Protein AF-A0A6F9BVW1-F1 (afdb_monomer)

Foldseek 3Di:
DDDDDDDDDDDPPQPCPPPDDRDDPVVVCCVVVPDCPVVVVVVVVVVVVVVVVVVVVVVVVVVVVVVVPQPDPVSVVVVVVVCCVVVPPD

Structure (mmCIF, N/CA/C/O backbone):
data_AF-A0A6F9BVW1-F1
#
_entry.id   AF-A0A6F9BVW1-F1
#
loop_
_atom_site.group_PDB
_atom_site.id
_atom_site.type_symbol
_atom_site.label_atom_id
_atom_site.label_alt_id
_atom_site.label_comp_id
_atom_site.label_asym_id
_atom_site.label_entity_id
_atom_site.label_seq_id
_atom_site.pdbx_PDB_ins_code
_atom_site.Cartn_x
_atom_site.Cartn_y
_atom_site.Cartn_z
_atom_site.occupancy
_atom_site.B_iso_or_equiv
_atom_site.auth_seq_id
_atom_site.auth_comp_id
_atom_site.auth_asym_id
_atom_site.auth_atom_id
_atom_site.pdbx_PDB_model_num
ATOM 1 N N . MET A 1 1 ? 4.444 15.292 40.529 1.00 37.19 1 MET A N 1
ATOM 2 C CA . MET A 1 1 ? 5.017 15.230 39.166 1.00 37.19 1 MET A CA 1
ATOM 3 C C . MET A 1 1 ? 4.353 14.101 38.387 1.00 37.19 1 MET A C 1
ATOM 5 O O . MET A 1 1 ? 4.392 12.983 38.869 1.00 37.19 1 MET A O 1
ATOM 9 N N . ASN A 1 2 ? 3.716 14.472 37.266 1.00 42.38 2 ASN A N 1
ATOM 10 C CA . ASN A 1 2 ? 3.384 13.762 36.011 1.00 42.38 2 ASN A CA 1
ATOM 11 C C . ASN A 1 2 ? 2.947 12.279 36.033 1.00 42.38 2 ASN A C 1
ATOM 13 O O . ASN A 1 2 ? 3.563 11.445 36.666 1.00 42.38 2 ASN A O 1
ATOM 17 N N . GLY A 1 3 ? 1.961 11.829 35.258 1.00 39.59 3 GLY A N 1
ATOM 18 C CA . GLY A 1 3 ? 1.208 12.461 34.179 1.00 39.59 3 GLY A CA 1
ATOM 19 C C . GLY A 1 3 ? 0.208 11.436 33.638 1.00 39.59 3 GLY A C 1
ATOM 20 O O . GLY A 1 3 ? 0.591 10.344 33.226 1.00 39.59 3 GLY A O 1
ATOM 21 N N . LYS A 1 4 ? -1.087 11.765 33.676 1.00 45.41 4 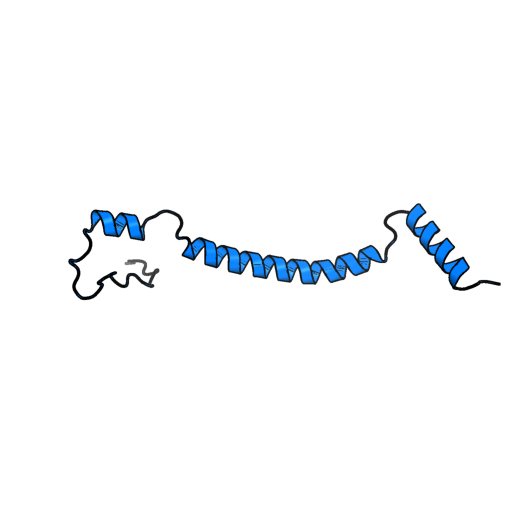LYS A N 1
ATOM 22 C CA . LYS A 1 4 ? -2.128 10.962 33.031 1.00 45.41 4 LYS A CA 1
ATOM 23 C C . LYS A 1 4 ? -2.063 11.284 31.537 1.00 45.41 4 LYS A C 1
ATOM 25 O O . LYS A 1 4 ? -2.483 12.364 31.133 1.00 45.41 4 LYS A O 1
ATOM 30 N N . SER A 1 5 ? -1.458 10.395 30.751 1.00 46.41 5 SER A N 1
ATOM 31 C CA . SER A 1 5 ? -1.354 10.554 29.300 1.00 46.41 5 SER A CA 1
ATOM 32 C C . SER A 1 5 ? -2.750 10.496 28.684 1.00 46.41 5 SER A C 1
ATOM 34 O O . SER A 1 5 ? -3.383 9.443 28.625 1.00 46.41 5 SER A O 1
ATOM 36 N N . ALA A 1 6 ? -3.241 11.662 28.282 1.00 54.41 6 ALA A N 1
ATOM 37 C CA . ALA A 1 6 ? -4.312 11.793 27.320 1.00 54.41 6 ALA A CA 1
ATOM 38 C C . ALA A 1 6 ? -3.737 11.480 25.936 1.00 54.41 6 ALA A C 1
ATOM 40 O O . ALA A 1 6 ? -2.886 12.227 25.463 1.00 54.41 6 ALA A O 1
ATOM 41 N N . ASN A 1 7 ? -4.215 10.424 25.274 1.00 42.59 7 ASN A N 1
ATOM 42 C CA . ASN A 1 7 ? -4.483 10.507 23.840 1.00 42.59 7 ASN A CA 1
ATOM 43 C C . ASN A 1 7 ? -5.359 9.347 23.356 1.00 42.59 7 ASN A C 1
ATOM 45 O O . ASN A 1 7 ? -5.061 8.188 23.631 1.00 42.59 7 ASN A O 1
ATOM 49 N N . GLY A 1 8 ? -6.420 9.679 22.618 1.00 40.53 8 GLY A N 1
ATOM 50 C CA . GLY A 1 8 ? -7.306 8.709 21.973 1.00 40.53 8 GLY A CA 1
ATOM 51 C C . GLY A 1 8 ? -8.776 9.123 21.882 1.00 40.53 8 GLY A C 1
ATOM 52 O O . GLY A 1 8 ? -9.656 8.283 22.034 1.00 40.53 8 GLY A O 1
ATOM 53 N N . THR A 1 9 ? -9.070 10.407 21.673 1.00 50.81 9 THR A N 1
ATOM 54 C CA . THR A 1 9 ? -10.416 10.882 21.326 1.00 50.81 9 THR A CA 1
ATOM 55 C C . THR A 1 9 ? -10.772 10.414 19.917 1.00 50.81 9 THR A C 1
ATOM 57 O O . THR A 1 9 ? -10.116 10.839 18.973 1.00 50.81 9 THR A O 1
ATOM 60 N N . ALA A 1 10 ? -11.819 9.596 19.773 1.00 41.62 10 ALA A N 1
ATOM 61 C CA . ALA A 1 10 ? -12.905 9.811 18.807 1.00 41.62 10 ALA A CA 1
ATOM 62 C C . ALA A 1 10 ? -13.900 8.638 18.818 1.00 41.62 10 ALA A C 1
ATOM 64 O O . ALA A 1 10 ? -13.553 7.508 18.490 1.00 41.62 10 ALA A O 1
ATOM 65 N N . GLY A 1 11 ? -15.170 8.941 19.096 1.00 42.34 11 GLY A N 1
ATOM 66 C CA . GLY A 1 11 ? -16.274 8.193 18.493 1.00 42.34 11 GLY A CA 1
ATOM 67 C C . GLY A 1 11 ? -16.885 7.059 19.306 1.00 42.34 11 GLY A C 1
ATOM 68 O O . GLY A 1 11 ? -17.478 6.162 18.723 1.00 42.34 11 GLY A O 1
ATOM 69 N N . GLY A 1 12 ? -16.826 7.107 20.635 1.00 49.97 12 GLY A N 1
ATOM 70 C CA . GLY A 1 12 ? -17.794 6.389 21.462 1.00 49.97 12 GLY A CA 1
ATOM 71 C C . GLY A 1 12 ? -19.117 7.149 21.500 1.00 49.97 12 GLY A C 1
ATOM 72 O O . GLY A 1 12 ? -19.567 7.510 22.584 1.00 49.97 12 GLY A O 1
ATOM 73 N N . THR A 1 13 ? -19.710 7.466 20.341 1.00 50.47 13 THR A N 1
ATOM 74 C CA . THR A 1 13 ? -21.128 7.825 20.309 1.00 50.47 13 THR A CA 1
ATOM 75 C C . THR A 1 13 ? -21.803 6.595 20.869 1.00 50.47 13 THR A C 1
ATOM 77 O O . THR A 1 13 ? -21.814 5.547 20.222 1.00 50.47 13 THR A O 1
ATOM 80 N N . LEU A 1 14 ? -22.232 6.686 22.129 1.00 59.56 14 LEU A N 1
ATOM 81 C CA . LEU A 1 14 ? -23.103 5.703 22.742 1.00 59.56 14 LEU A CA 1
ATOM 82 C C . LEU A 1 14 ? -24.094 5.342 21.644 1.00 59.56 14 LEU A C 1
ATOM 84 O O . LEU A 1 14 ? -24.729 6.245 21.099 1.00 59.56 14 LEU A O 1
ATOM 88 N N . ALA A 1 15 ? -24.154 4.070 21.250 1.00 56.91 15 ALA A N 1
ATOM 89 C CA . ALA A 1 15 ? -25.196 3.566 20.367 1.00 56.91 15 ALA A CA 1
ATOM 90 C C . ALA A 1 15 ? -26.527 3.620 21.142 1.00 56.91 15 ALA A C 1
ATOM 92 O O . ALA A 1 15 ? -27.151 2.611 21.442 1.00 56.91 15 ALA A O 1
ATOM 93 N N . CYS A 1 16 ? -26.888 4.821 21.582 1.00 56.50 16 CYS A N 1
ATOM 94 C CA . CYS A 1 16 ? -28.146 5.231 22.139 1.00 56.50 16 CYS A CA 1
ATOM 95 C C . CYS A 1 16 ? -28.983 5.534 20.910 1.00 56.50 16 CYS A C 1
ATOM 97 O O . CYS A 1 16 ? -29.023 6.653 20.404 1.00 56.50 16 CYS A O 1
ATOM 99 N N . ILE A 1 17 ? -29.542 4.471 20.353 1.00 63.59 17 ILE A N 1
ATOM 100 C CA . ILE A 1 17 ? -30.668 4.609 19.451 1.00 63.59 17 ILE A CA 1
ATOM 101 C C . ILE A 1 17 ? -31.804 5.084 20.358 1.00 63.59 17 ILE A C 1
ATOM 103 O O . ILE A 1 17 ? -32.129 4.416 21.342 1.00 63.59 17 ILE A O 1
ATOM 107 N N . GLU A 1 18 ? -32.325 6.276 20.089 1.00 65.44 18 GLU A N 1
ATOM 108 C CA . GLU A 1 18 ? -33.372 6.903 20.890 1.00 65.44 18 GLU A CA 1
ATOM 109 C C . GLU A 1 18 ? -34.572 5.945 21.009 1.00 65.44 18 GLU A C 1
ATOM 111 O O . GLU A 1 18 ? -35.137 5.516 20.005 1.00 65.44 18 GLU A O 1
ATOM 116 N N . GLY A 1 19 ? -34.901 5.531 22.240 1.00 69.75 19 GLY A N 1
ATOM 117 C CA . GLY A 1 19 ? -35.998 4.595 22.527 1.00 69.75 19 GLY A CA 1
ATOM 118 C C . GLY A 1 19 ? -35.605 3.145 22.850 1.00 69.75 19 GLY A C 1
ATOM 119 O O . GLY A 1 19 ? -36.487 2.365 23.204 1.00 69.75 19 GLY A O 1
ATOM 120 N N . LEU A 1 20 ? -34.321 2.767 22.795 1.00 62.19 20 LEU A N 1
ATOM 121 C CA . LEU A 1 20 ? -33.853 1.440 23.227 1.00 62.19 20 LEU A CA 1
ATOM 122 C C . LEU A 1 20 ? -33.067 1.504 24.550 1.00 62.19 20 LEU A C 1
ATOM 124 O O . LEU A 1 20 ? -32.343 2.472 24.793 1.00 62.19 20 LEU A O 1
ATOM 128 N N . PRO A 1 21 ? -33.187 0.485 25.426 1.00 68.62 21 PRO A N 1
ATOM 129 C CA . PRO A 1 21 ? -32.453 0.453 26.685 1.00 68.62 21 PRO A CA 1
ATOM 130 C C . PRO A 1 21 ? -30.935 0.439 26.430 1.00 68.62 21 PRO A C 1
ATOM 132 O O . PRO A 1 21 ? -30.475 -0.196 25.476 1.00 68.62 21 PRO A O 1
ATOM 135 N N . PRO A 1 22 ? -30.138 1.121 27.276 1.00 68.31 22 PRO A N 1
ATOM 136 C CA . PRO A 1 22 ? -28.699 1.225 27.079 1.00 68.31 22 PRO A CA 1
ATOM 137 C C . PRO A 1 22 ? -28.053 -0.164 27.077 1.00 68.31 22 PRO A C 1
ATOM 139 O O . PRO A 1 22 ? -28.323 -0.993 27.950 1.00 68.31 22 PRO A O 1
ATOM 142 N N . LEU A 1 23 ? -27.185 -0.408 26.092 1.00 74.62 23 LEU A N 1
ATOM 143 C CA . LEU A 1 23 ? -26.554 -1.711 25.899 1.00 74.62 23 LEU A CA 1
ATOM 144 C C . LEU A 1 23 ? -25.757 -2.124 27.156 1.00 74.62 23 LEU A C 1
ATOM 146 O O . LEU A 1 23 ? -24.983 -1.312 27.681 1.00 74.62 23 LEU A O 1
ATOM 150 N N . PRO A 1 24 ? -25.879 -3.373 27.645 1.00 80.06 24 PRO A N 1
ATOM 151 C CA . PRO A 1 24 ? -25.130 -3.824 28.813 1.00 80.06 24 PRO A CA 1
ATOM 152 C C . PRO A 1 24 ? -23.613 -3.726 28.596 1.00 80.06 24 PRO A C 1
ATOM 154 O O . PRO A 1 24 ? -23.087 -4.034 27.525 1.00 80.06 24 PRO A O 1
ATOM 157 N N . LYS A 1 25 ? -22.895 -3.312 29.649 1.00 75.56 25 LYS A N 1
ATOM 158 C CA . LYS A 1 25 ? -21.451 -3.000 29.635 1.00 75.56 25 LYS A CA 1
ATOM 159 C C . LYS A 1 25 ? -20.579 -4.157 29.129 1.00 75.56 25 LYS A C 1
ATOM 161 O O . LYS A 1 25 ? -19.583 -3.904 28.459 1.00 75.56 25 LYS A O 1
ATOM 166 N N . SER A 1 26 ? -20.971 -5.404 29.407 1.00 76.25 26 SER A N 1
ATOM 167 C CA . SER A 1 26 ? -20.285 -6.612 28.927 1.00 76.25 26 SER A CA 1
ATOM 168 C C . SER A 1 26 ? -20.326 -6.737 27.402 1.00 76.25 26 SER A C 1
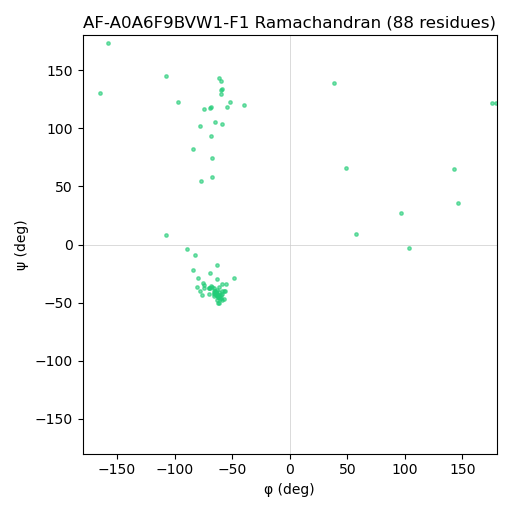ATOM 170 O O . SER A 1 26 ? -19.314 -7.053 26.788 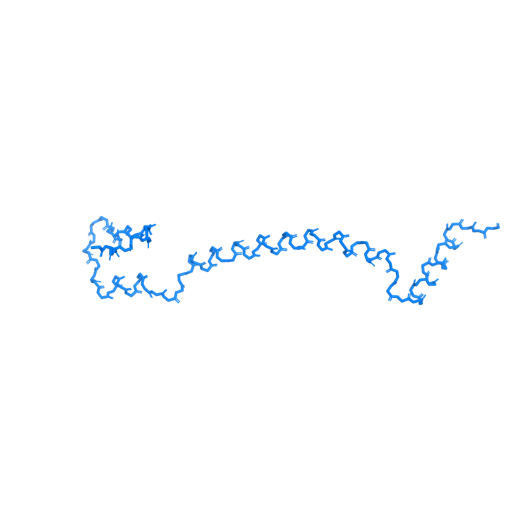1.00 76.25 26 SER A O 1
ATOM 172 N N . LEU A 1 27 ? -21.465 -6.425 26.781 1.00 71.31 27 LEU A N 1
ATOM 173 C CA . LEU A 1 27 ? -21.623 -6.445 25.326 1.00 71.31 27 LEU A CA 1
ATOM 174 C C . LEU A 1 27 ? -21.057 -5.180 24.677 1.00 71.31 27 LEU A C 1
ATOM 176 O O . LEU A 1 27 ? -20.439 -5.266 23.623 1.00 71.31 27 LEU A O 1
ATOM 180 N N . SER A 1 28 ? -21.193 -4.020 25.327 1.00 76.31 28 SER A N 1
ATOM 181 C CA . SER A 1 28 ? -20.580 -2.767 24.864 1.00 76.31 28 SER A CA 1
ATOM 182 C C . SER A 1 28 ? -19.056 -2.894 24.762 1.00 76.31 28 SER A C 1
ATOM 184 O O . SER A 1 28 ? -18.468 -2.488 23.762 1.00 76.31 28 SER A O 1
ATOM 186 N N . GLY A 1 29 ? -18.414 -3.533 25.746 1.00 73.94 29 GLY A N 1
ATOM 187 C CA . GLY A 1 29 ? -16.988 -3.854 25.692 1.00 73.94 29 GLY A CA 1
ATOM 188 C C . GLY A 1 29 ? -16.644 -4.782 24.529 1.00 73.94 29 GLY A C 1
ATOM 189 O O . GLY A 1 29 ? -15.718 -4.494 23.787 1.00 73.94 29 GLY A O 1
ATOM 190 N N . LEU A 1 30 ? -17.418 -5.844 24.297 1.00 76.75 30 LEU A N 1
ATOM 191 C CA . LEU A 1 30 ? -17.164 -6.776 23.191 1.00 76.75 30 LEU A CA 1
ATOM 192 C C . LEU A 1 30 ? -17.337 -6.130 21.811 1.00 76.75 30 LEU A C 1
ATOM 194 O O . LEU A 1 30 ? -16.517 -6.368 20.928 1.00 76.75 30 LEU A O 1
ATOM 198 N N . LEU A 1 31 ? -18.346 -5.278 21.621 1.00 73.81 31 LEU A N 1
ATOM 199 C CA . LEU A 1 31 ? -18.554 -4.565 20.356 1.00 73.81 31 LEU A CA 1
ATOM 200 C C . LEU A 1 31 ? -17.472 -3.508 20.102 1.00 73.81 31 LEU A C 1
ATOM 202 O O . LEU A 1 31 ? -17.026 -3.348 18.968 1.00 73.81 31 LEU A O 1
ATOM 206 N N . ASN A 1 32 ? -17.018 -2.821 21.153 1.00 70.56 32 ASN A N 1
ATOM 207 C CA . ASN A 1 32 ? -15.985 -1.791 21.040 1.00 70.56 32 ASN A CA 1
ATOM 208 C C . ASN A 1 32 ? -14.554 -2.364 21.046 1.00 70.56 32 ASN A C 1
ATOM 210 O O . ASN A 1 32 ? -13.638 -1.721 20.540 1.00 70.56 32 ASN A O 1
ATOM 214 N N . SER A 1 33 ? -14.351 -3.572 21.583 1.00 62.88 33 SER A N 1
ATOM 215 C CA . SER A 1 33 ? -13.053 -4.258 21.669 1.00 62.88 33 SER A CA 1
ATOM 216 C 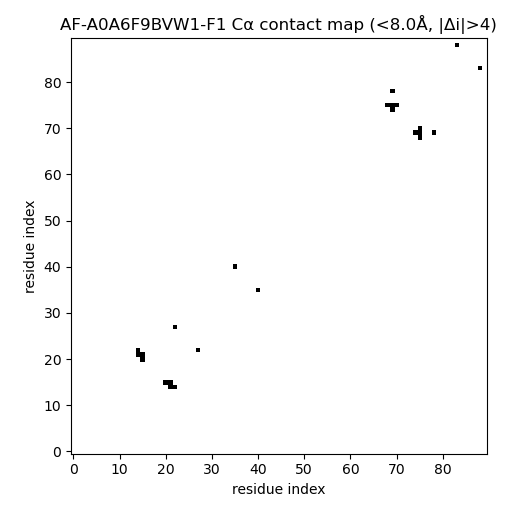C . SER A 1 33 ? -12.900 -5.433 20.708 1.00 62.88 33 SER A C 1
ATOM 218 O O . SER A 1 33 ? -11.893 -6.129 20.810 1.00 62.88 33 SER A O 1
ATOM 220 N N . SER A 1 34 ? -13.824 -5.670 19.769 1.00 61.38 34 SER A N 1
ATOM 221 C CA . SER A 1 34 ? -13.660 -6.691 18.720 1.00 61.38 34 SER A CA 1
ATOM 222 C C . SER A 1 34 ? -12.534 -6.310 17.743 1.00 61.38 34 SER A C 1
ATOM 224 O O . SER A 1 34 ? -12.764 -5.809 16.647 1.00 61.38 34 SER A O 1
ATOM 226 N N . GLY A 1 35 ? -11.293 -6.462 18.208 1.00 64.38 35 GLY A N 1
ATOM 227 C CA . GLY A 1 35 ? -10.219 -7.272 17.633 1.00 64.38 35 GLY A CA 1
ATOM 228 C C . GLY A 1 35 ? -9.758 -7.034 16.202 1.00 64.38 35 GLY A C 1
ATOM 229 O O . GLY A 1 35 ? -9.001 -7.851 15.693 1.00 64.38 35 GLY A O 1
ATOM 230 N N . GLY A 1 36 ? -10.199 -5.973 15.542 1.00 64.31 36 GLY A N 1
ATOM 231 C CA . GLY A 1 36 ? -9.919 -5.756 14.125 1.00 64.31 36 GLY A CA 1
ATOM 232 C C . GLY A 1 36 ? -11.131 -5.143 13.465 1.00 64.31 36 GLY A C 1
ATOM 233 O O . GLY A 1 36 ? -11.788 -5.767 12.637 1.00 64.31 36 GLY A O 1
ATOM 234 N N . SER A 1 37 ? -11.460 -3.924 13.891 1.00 68.56 37 SER A N 1
ATOM 235 C CA . SER A 1 37 ? -12.555 -3.162 13.311 1.00 68.56 37 SER A CA 1
ATOM 236 C C . SER A 1 37 ? -12.373 -3.130 11.798 1.00 68.56 37 SER A C 1
ATOM 238 O O . SER A 1 37 ? -11.347 -2.660 11.308 1.00 68.56 37 SER A O 1
ATOM 240 N N . TRP A 1 38 ? -13.366 -3.604 11.049 1.00 71.56 38 TRP A N 1
ATOM 241 C CA . TRP A 1 38 ? -13.397 -3.479 9.591 1.00 71.56 38 TRP A CA 1
ATOM 242 C C . TRP A 1 38 ? -13.090 -2.050 9.128 1.00 71.56 38 TRP A C 1
ATOM 244 O O . TRP A 1 38 ? -12.485 -1.863 8.082 1.00 71.56 38 TRP A O 1
ATOM 254 N N . ARG A 1 39 ? -13.409 -1.053 9.962 1.00 78.81 39 ARG A N 1
ATOM 255 C CA . ARG A 1 39 ? -13.087 0.364 9.752 1.00 78.81 39 ARG A CA 1
ATOM 256 C C . ARG A 1 39 ? -11.586 0.662 9.833 1.00 78.81 39 ARG A C 1
ATOM 258 O O . ARG A 1 39 ? -11.087 1.507 9.102 1.00 78.81 39 ARG A O 1
ATOM 265 N N . GLU A 1 40 ? -10.855 -0.011 10.720 1.00 81.62 40 GLU A N 1
ATOM 266 C CA . GLU A 1 40 ? -9.391 0.083 10.787 1.00 81.62 40 GLU A CA 1
ATOM 267 C C . GLU A 1 40 ? -8.751 -0.586 9.571 1.00 81.62 40 GLU A C 1
ATOM 269 O O . GLU A 1 40 ? -7.854 -0.023 8.944 1.00 81.62 40 GLU A O 1
ATOM 274 N N . MET A 1 41 ? -9.273 -1.753 9.182 1.00 84.62 41 MET A N 1
ATOM 275 C CA . MET A 1 41 ? -8.841 -2.444 7.970 1.00 84.62 41 MET A CA 1
ATOM 276 C C . MET A 1 41 ? -9.103 -1.594 6.718 1.00 84.62 41 MET A C 1
ATOM 278 O O . MET A 1 41 ? -8.214 -1.459 5.884 1.00 84.62 41 MET A O 1
ATOM 282 N N . GLU A 1 42 ? -10.268 -0.954 6.609 1.00 83.94 42 GLU A N 1
ATOM 283 C CA . GLU A 1 42 ? -10.618 -0.032 5.522 1.00 83.94 42 GLU A CA 1
ATOM 284 C C . GLU A 1 42 ? -9.617 1.130 5.412 1.00 83.94 42 GLU A C 1
ATOM 286 O O . GLU A 1 42 ? -9.082 1.388 4.332 1.00 83.94 42 GLU A O 1
ATOM 291 N N . ARG A 1 43 ? -9.265 1.772 6.536 1.00 87.38 43 ARG A N 1
ATOM 292 C CA . ARG A 1 43 ? -8.242 2.836 6.558 1.00 87.38 43 ARG A CA 1
ATOM 293 C C . ARG A 1 43 ? -6.855 2.327 6.158 1.00 87.38 43 ARG A C 1
ATOM 295 O O . ARG A 1 43 ? -6.132 3.012 5.431 1.00 87.38 43 ARG A O 1
ATOM 302 N N . MET A 1 44 ? -6.483 1.127 6.597 1.00 89.31 44 MET A N 1
ATOM 303 C CA . MET A 1 44 ? -5.217 0.487 6.231 1.00 89.31 44 MET A CA 1
ATOM 304 C C . MET A 1 44 ? -5.162 0.156 4.732 1.00 89.31 44 MET A C 1
ATOM 306 O O . MET A 1 44 ? -4.160 0.459 4.081 1.00 89.31 44 MET A O 1
ATOM 310 N N . TYR A 1 45 ? -6.250 -0.366 4.158 1.00 89.88 45 TYR A N 1
ATOM 311 C CA . TYR A 1 45 ? -6.370 -0.629 2.721 1.00 89.88 45 TYR A CA 1
ATOM 312 C C . TYR A 1 45 ? -6.334 0.649 1.880 1.00 89.88 45 TYR A C 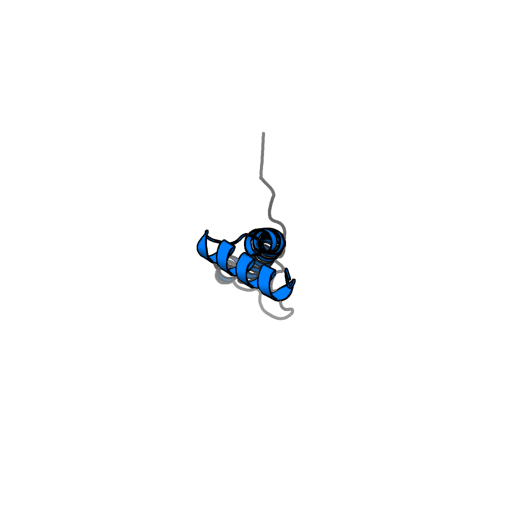1
ATOM 314 O O . TYR A 1 45 ? -5.661 0.664 0.847 1.00 89.88 45 TYR A O 1
ATOM 322 N N . ALA A 1 46 ? -6.983 1.730 2.322 1.00 88.06 46 ALA A N 1
ATOM 323 C CA . ALA A 1 46 ? -6.902 3.026 1.649 1.00 88.06 46 ALA A CA 1
ATOM 324 C C . ALA A 1 46 ? -5.446 3.516 1.579 1.00 88.06 46 ALA A C 1
ATOM 326 O O . ALA A 1 46 ? -4.937 3.838 0.503 1.00 88.06 46 ALA A O 1
ATOM 327 N N . LYS A 1 47 ? -4.727 3.461 2.707 1.00 88.25 47 LYS A N 1
ATOM 328 C CA . LYS A 1 47 ? -3.312 3.847 2.776 1.00 88.25 47 LYS A CA 1
ATOM 329 C C . LYS A 1 47 ? -2.412 2.935 1.935 1.00 88.25 47 LYS A C 1
ATOM 331 O O . LYS A 1 47 ? -1.530 3.425 1.234 1.00 88.25 47 LYS A O 1
ATOM 336 N N . LYS A 1 48 ? -2.647 1.619 1.964 1.00 90.44 48 LYS A N 1
ATOM 337 C CA . LYS A 1 48 ? -1.934 0.640 1.129 1.00 90.44 48 LYS A CA 1
ATOM 338 C C . LYS A 1 48 ? -2.122 0.934 -0.361 1.00 90.44 48 LYS A C 1
ATOM 340 O O . LYS A 1 48 ? -1.146 0.901 -1.102 1.00 90.44 48 LYS A O 1
ATOM 345 N N . THR A 1 49 ? -3.346 1.252 -0.779 1.00 89.12 49 THR A N 1
ATOM 346 C CA . THR A 1 49 ? -3.672 1.564 -2.179 1.00 89.12 49 THR A CA 1
ATOM 347 C C . THR A 1 49 ? -2.928 2.808 -2.653 1.00 89.12 49 THR A C 1
ATOM 349 O O . THR A 1 49 ? -2.332 2.779 -3.721 1.00 89.12 49 THR A O 1
ATOM 352 N N . MET A 1 50 ? -2.877 3.866 -1.838 1.00 89.25 50 MET A N 1
ATOM 353 C CA . MET A 1 50 ? -2.134 5.087 -2.176 1.00 89.25 50 MET A CA 1
ATOM 354 C C . MET A 1 50 ? -0.632 4.836 -2.343 1.00 89.25 50 MET A C 1
ATOM 356 O O . MET A 1 50 ? -0.030 5.311 -3.299 1.00 89.25 50 MET A O 1
ATOM 360 N N . ILE A 1 51 ? -0.028 4.066 -1.432 1.00 89.81 51 ILE A N 1
ATOM 361 C CA . ILE A 1 51 ? 1.397 3.712 -1.515 1.00 89.81 51 ILE A CA 1
ATOM 362 C C . ILE A 1 51 ? 1.663 2.870 -2.767 1.00 89.81 51 ILE A C 1
ATOM 364 O O . ILE A 1 51 ? 2.651 3.086 -3.462 1.00 89.81 51 ILE A O 1
ATOM 368 N N . GLN A 1 52 ? 0.783 1.912 -3.062 1.00 87.62 52 GLN A N 1
ATOM 369 C CA . GLN A 1 52 ? 0.905 1.068 -4.245 1.00 87.62 52 GLN A CA 1
ATOM 370 C C . GLN A 1 52 ? 0.765 1.875 -5.543 1.00 87.62 52 GLN A C 1
ATOM 372 O O . GLN A 1 52 ? 1.519 1.628 -6.482 1.00 87.62 52 GLN A O 1
ATOM 377 N N . ASP A 1 53 ? -0.160 2.832 -5.593 1.00 86.31 53 ASP A N 1
ATOM 378 C CA . ASP A 1 53 ? -0.340 3.722 -6.742 1.00 86.31 53 ASP A CA 1
ATOM 379 C C . ASP A 1 53 ? 0.906 4.587 -6.983 1.00 86.31 53 ASP A C 1
ATOM 381 O O . ASP A 1 53 ? 1.431 4.602 -8.099 1.00 86.31 53 ASP A O 1
ATOM 385 N N . ASP A 1 54 ? 1.444 5.206 -5.927 1.00 84.69 54 ASP A N 1
ATOM 386 C CA . ASP A 1 54 ? 2.652 6.041 -5.979 1.00 84.69 54 ASP A CA 1
ATOM 387 C C . ASP A 1 54 ? 3.895 5.242 -6.414 1.00 84.69 54 ASP A C 1
ATOM 389 O O . ASP A 1 54 ? 4.621 5.632 -7.335 1.00 84.69 54 ASP A O 1
ATOM 393 N N . LEU A 1 55 ? 4.081 4.049 -5.839 1.00 83.25 55 LEU A N 1
ATOM 394 C CA . LEU A 1 55 ? 5.131 3.111 -6.245 1.00 83.25 55 LEU A CA 1
ATOM 395 C C . LEU A 1 55 ? 4.972 2.665 -7.698 1.00 83.25 55 LEU A C 1
ATOM 397 O O . LEU A 1 55 ? 5.974 2.557 -8.408 1.00 83.25 55 LEU A O 1
ATOM 401 N N . SER A 1 56 ? 3.740 2.404 -8.152 1.00 76.81 56 SER A N 1
ATOM 402 C CA . SER A 1 56 ? 3.506 2.060 -9.553 1.00 76.81 56 SER A CA 1
ATOM 403 C C . SER A 1 56 ? 3.913 3.233 -10.439 1.00 76.81 56 SER A C 1
ATOM 405 O O . SER A 1 56 ? 4.770 3.058 -11.291 1.00 76.81 56 SER A O 1
ATOM 407 N N . ARG A 1 57 ? 3.461 4.464 -10.165 1.00 75.88 57 ARG A N 1
ATOM 408 C CA . ARG A 1 57 ? 3.791 5.655 -10.971 1.00 75.88 57 ARG A CA 1
ATOM 409 C C . ARG A 1 57 ? 5.298 5.885 -11.107 1.00 75.88 57 ARG A C 1
ATOM 411 O O . ARG A 1 57 ? 5.760 6.195 -12.208 1.00 75.88 57 ARG A O 1
ATOM 418 N N . GLY A 1 58 ? 6.074 5.676 -10.042 1.00 66.88 58 GLY A N 1
ATOM 419 C CA . GLY A 1 58 ? 7.541 5.741 -10.093 1.00 66.88 58 GLY A CA 1
ATOM 420 C C . GLY A 1 58 ? 8.187 4.580 -10.863 1.00 66.88 58 GLY A C 1
ATOM 421 O O . GLY A 1 58 ? 9.152 4.777 -11.614 1.00 66.88 58 GLY A O 1
ATOM 422 N N . ARG A 1 59 ? 7.627 3.374 -10.729 1.00 61.12 59 ARG A N 1
ATOM 423 C CA . ARG A 1 59 ? 8.108 2.167 -11.403 1.00 61.12 59 ARG A CA 1
ATOM 424 C C . ARG A 1 59 ? 7.770 2.144 -12.893 1.00 61.12 59 ARG A C 1
ATOM 426 O O . ARG A 1 59 ? 8.616 1.742 -13.671 1.00 61.12 59 ARG A O 1
ATOM 433 N N . ASN A 1 60 ? 6.625 2.666 -13.326 1.00 57.38 60 ASN A N 1
ATOM 434 C CA . ASN A 1 60 ? 6.252 2.769 -14.744 1.00 57.38 60 ASN A CA 1
ATOM 435 C C . ASN A 1 60 ? 7.296 3.550 -15.547 1.00 57.38 60 ASN A C 1
ATOM 437 O O . ASN A 1 60 ? 7.597 3.204 -16.683 1.00 57.38 60 ASN A O 1
ATOM 441 N N . ASN A 1 61 ? 7.837 4.622 -14.962 1.00 57.41 61 ASN A N 1
ATOM 442 C CA . ASN A 1 61 ? 8.830 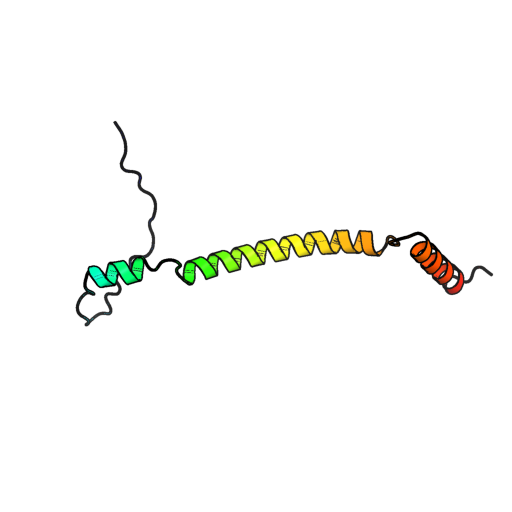5.469 -15.617 1.00 57.41 61 ASN A CA 1
ATOM 443 C C . ASN A 1 61 ? 10.208 4.801 -15.671 1.00 57.41 61 ASN A C 1
ATOM 445 O O . ASN A 1 61 ? 10.905 4.913 -16.677 1.00 57.41 61 ASN A O 1
ATOM 449 N N . SER A 1 62 ? 10.591 4.068 -14.624 1.00 55.16 62 SER A N 1
ATOM 450 C CA . SER A 1 62 ? 11.853 3.322 -14.599 1.00 55.16 62 SER A CA 1
ATOM 451 C C . SER A 1 62 ? 11.775 2.046 -15.444 1.00 55.16 62 SER A C 1
ATOM 453 O O . SER A 1 62 ? 12.663 1.825 -16.260 1.00 55.16 62 SER A O 1
ATOM 455 N N . ASP A 1 63 ? 10.689 1.275 -15.371 1.00 56.06 63 ASP A N 1
ATOM 456 C CA . ASP A 1 63 ? 10.425 0.127 -16.246 1.00 56.06 63 ASP A CA 1
ATOM 457 C C . ASP A 1 63 ? 10.275 0.547 -17.716 1.00 56.06 63 ASP A C 1
ATOM 459 O O . ASP A 1 63 ? 10.681 -0.218 -18.573 1.00 56.06 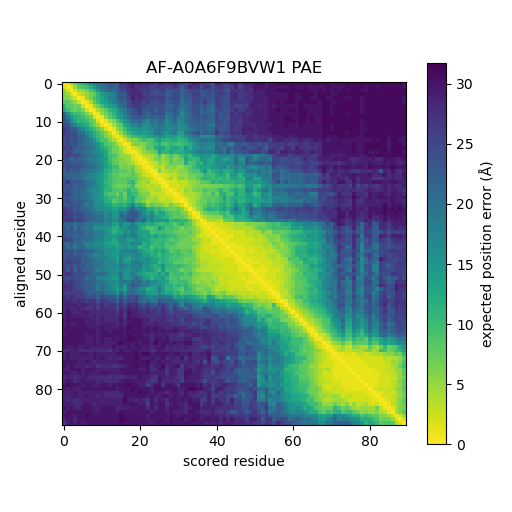63 ASP A O 1
ATOM 463 N N . ASN A 1 64 ? 9.804 1.756 -18.061 1.00 54.53 64 ASN A N 1
ATOM 464 C CA . ASN A 1 64 ? 9.869 2.242 -19.452 1.00 54.53 64 ASN A CA 1
ATOM 465 C C . ASN A 1 64 ? 11.309 2.553 -19.900 1.00 54.53 64 ASN A C 1
ATOM 467 O O . ASN A 1 64 ? 11.675 2.271 -21.042 1.00 54.53 64 ASN A O 1
ATOM 471 N N . LEU A 1 65 ? 12.154 3.096 -19.020 1.00 56.25 65 LEU A N 1
ATOM 472 C CA . LEU A 1 65 ? 13.576 3.320 -19.313 1.00 56.25 65 LEU A CA 1
ATOM 473 C C . LEU A 1 65 ? 14.352 1.993 -19.434 1.00 56.25 65 LEU A C 1
ATOM 475 O O . LEU A 1 65 ? 15.235 1.880 -20.287 1.00 56.25 65 LEU A O 1
ATOM 479 N N . PHE A 1 66 ? 13.995 0.978 -18.639 1.00 53.44 66 PHE A N 1
ATOM 480 C CA . PHE A 1 66 ? 14.546 -0.379 -18.733 1.00 53.44 66 PHE A CA 1
ATOM 481 C C . PHE A 1 66 ? 13.920 -1.213 -19.859 1.00 53.44 66 PHE A C 1
ATOM 483 O O . PHE A 1 66 ? 14.620 -2.032 -20.439 1.00 53.44 66 PHE A O 1
ATOM 490 N N . ALA A 1 67 ? 12.666 -0.973 -20.245 1.00 56.62 67 ALA A N 1
ATOM 491 C CA . ALA A 1 67 ? 12.016 -1.631 -21.385 1.00 56.62 67 ALA A CA 1
ATOM 492 C C . ALA A 1 67 ? 12.618 -1.193 -22.727 1.00 56.62 67 ALA A C 1
ATOM 494 O O . ALA A 1 67 ? 12.567 -1.940 -23.702 1.00 56.62 67 ALA A O 1
ATOM 495 N N . ASN A 1 68 ? 13.222 -0.002 -22.776 1.00 59.56 68 ASN A N 1
ATOM 496 C CA . ASN A 1 68 ? 13.995 0.468 -23.927 1.00 59.56 68 ASN A CA 1
ATOM 497 C C . ASN A 1 68 ? 15.441 -0.058 -23.941 1.00 59.56 68 ASN A C 1
ATOM 499 O O . ASN A 1 68 ? 16.148 0.116 -24.935 1.00 59.56 68 ASN A O 1
ATOM 503 N N . LYS A 1 69 ? 15.903 -0.702 -22.862 1.00 66.62 69 LYS A N 1
ATOM 504 C CA . LYS A 1 69 ? 17.215 -1.348 -22.817 1.00 66.62 69 LYS A CA 1
ATOM 505 C C . LYS A 1 69 ? 17.022 -2.843 -23.112 1.00 66.62 69 LYS A C 1
ATOM 507 O O . LYS A 1 69 ? 16.272 -3.507 -22.403 1.00 66.62 69 LYS A O 1
ATOM 512 N N . PRO A 1 70 ? 17.677 -3.411 -24.135 1.00 72.38 70 PRO A N 1
ATOM 513 C CA . PRO A 1 70 ? 17.574 -4.842 -24.389 1.00 72.38 70 PRO A CA 1
ATOM 514 C C . PRO A 1 70 ? 18.070 -5.641 -23.175 1.00 72.38 70 PRO A C 1
ATOM 516 O O . PRO A 1 70 ? 19.168 -5.403 -22.676 1.00 72.38 70 PRO A O 1
ATOM 519 N N . ALA A 1 71 ? 17.259 -6.599 -22.715 1.00 80.75 71 ALA A N 1
ATOM 520 C CA . ALA A 1 71 ? 17.525 -7.397 -21.513 1.00 80.75 71 ALA A CA 1
ATOM 521 C C . ALA A 1 71 ? 18.788 -8.278 -21.611 1.00 80.75 71 ALA A C 1
ATOM 523 O O . ALA A 1 71 ? 19.297 -8.754 -20.600 1.00 80.75 71 ALA A O 1
ATOM 524 N N . ASN A 1 72 ? 19.284 -8.524 -22.824 1.00 82.44 72 ASN A N 1
ATOM 525 C CA . ASN A 1 72 ? 20.502 -9.276 -23.102 1.00 82.44 72 ASN A CA 1
ATOM 526 C C . ASN A 1 72 ? 21.054 -8.905 -24.494 1.00 82.44 72 ASN A C 1
ATOM 528 O O . ASN A 1 72 ? 20.413 -8.179 -25.259 1.00 82.44 72 ASN A O 1
ATOM 532 N N . LEU A 1 73 ? 22.244 -9.417 -24.827 1.00 92.06 73 LEU A N 1
ATOM 533 C CA . LEU A 1 73 ? 22.908 -9.158 -26.108 1.00 92.06 73 LEU A CA 1
ATOM 534 C C . LEU A 1 73 ? 22.063 -9.597 -27.316 1.00 92.06 73 LEU A C 1
ATOM 536 O O . LEU A 1 73 ? 22.013 -8.877 -28.308 1.00 92.06 73 LEU A O 1
ATOM 540 N N . ASP A 1 74 ? 21.376 -10.737 -27.239 1.00 91.69 74 ASP A N 1
ATOM 541 C CA . ASP A 1 74 ? 20.545 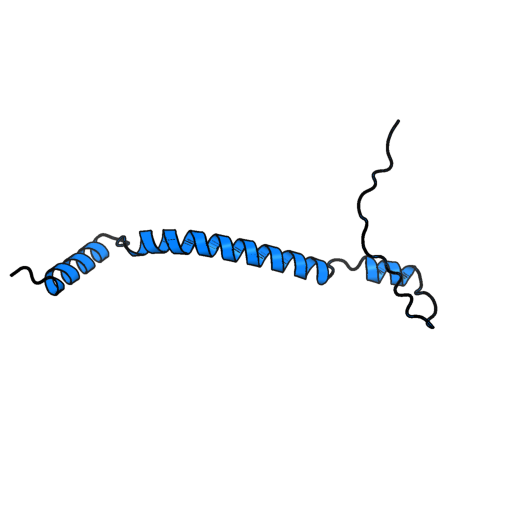-11.239 -28.340 1.00 91.69 74 ASP A CA 1
ATOM 542 C C . ASP A 1 74 ? 19.339 -10.323 -28.608 1.00 91.69 74 ASP A C 1
ATOM 544 O O . ASP A 1 74 ? 19.077 -9.948 -29.752 1.00 91.69 74 ASP A O 1
ATOM 548 N N . ALA A 1 75 ? 18.688 -9.830 -27.551 1.00 87.88 75 ALA A N 1
ATOM 549 C CA . ALA A 1 75 ? 17.635 -8.823 -27.652 1.00 87.88 75 ALA A CA 1
ATOM 550 C C . ALA A 1 75 ? 18.157 -7.506 -28.258 1.00 87.88 75 ALA A C 1
ATOM 552 O O . ALA A 1 75 ? 17.458 -6.865 -29.046 1.00 87.88 75 ALA A O 1
ATOM 553 N N . ALA A 1 76 ? 19.397 -7.118 -27.939 1.00 88.25 76 ALA A N 1
ATOM 554 C CA . ALA A 1 76 ? 20.032 -5.933 -28.516 1.00 88.25 76 ALA A CA 1
ATOM 555 C C . ALA A 1 76 ? 20.272 -6.110 -30.018 1.00 88.25 76 ALA A C 1
ATOM 557 O O . ALA A 1 76 ? 19.952 -5.225 -30.813 1.00 88.25 76 ALA A O 1
ATOM 558 N N . LEU A 1 77 ? 20.773 -7.282 -30.414 1.00 91.81 77 LEU A N 1
ATOM 559 C CA . LEU A 1 77 ? 20.993 -7.637 -31.813 1.00 91.81 77 LEU A CA 1
ATOM 560 C C . LEU A 1 77 ? 19.673 -7.741 -32.589 1.00 91.81 77 LEU A C 1
ATOM 562 O O . LEU A 1 77 ? 19.617 -7.315 -33.740 1.00 91.81 77 LEU A O 1
ATOM 566 N N . ALA A 1 78 ? 18.602 -8.260 -31.987 1.00 90.38 78 ALA A N 1
ATOM 567 C CA . ALA A 1 78 ? 17.280 -8.321 -32.609 1.00 90.38 78 ALA A CA 1
ATOM 568 C C . ALA A 1 78 ? 16.699 -6.922 -32.879 1.00 90.38 78 ALA A C 1
ATOM 570 O O . ALA A 1 78 ? 16.199 -6.668 -33.978 1.00 90.38 78 ALA A O 1
ATOM 571 N N . LEU A 1 79 ? 16.816 -5.997 -31.917 1.00 87.06 79 LEU A N 1
ATOM 572 C CA . LEU A 1 79 ? 16.417 -4.599 -32.105 1.00 87.06 79 LEU A CA 1
ATOM 573 C C . LEU A 1 79 ? 17.259 -3.908 -33.182 1.00 87.06 79 LEU A C 1
ATOM 575 O O . LEU A 1 79 ? 16.692 -3.234 -34.037 1.00 87.06 79 LEU A O 1
ATOM 579 N N . LEU A 1 80 ? 18.577 -4.133 -33.194 1.00 86.12 80 LEU A N 1
ATOM 580 C CA . LEU A 1 80 ? 19.477 -3.591 -34.215 1.00 86.12 80 LEU A CA 1
ATOM 581 C C . LEU A 1 80 ? 19.122 -4.112 -35.613 1.00 86.12 80 LEU A C 1
ATOM 583 O O . LEU A 1 80 ? 19.020 -3.329 -36.552 1.00 86.12 80 LEU A O 1
ATOM 587 N N . ARG A 1 81 ? 18.867 -5.420 -35.757 1.00 89.69 81 ARG A N 1
ATOM 588 C CA . ARG A 1 81 ? 18.415 -6.025 -37.023 1.00 89.69 81 ARG A CA 1
ATOM 589 C C . ARG A 1 81 ? 17.096 -5.415 -37.489 1.00 89.69 81 ARG A C 1
ATOM 591 O O . ARG A 1 81 ? 16.975 -5.056 -38.657 1.00 89.69 81 ARG A O 1
ATOM 598 N N . LYS A 1 82 ? 16.124 -5.263 -36.582 1.00 86.69 82 LYS A N 1
AT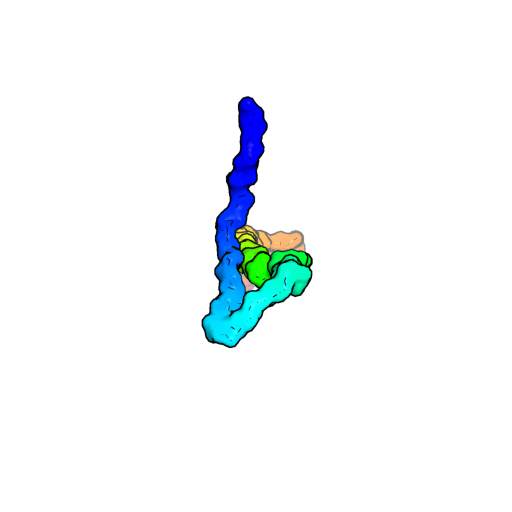OM 599 C CA . LYS A 1 82 ? 14.840 -4.617 -36.883 1.00 86.69 82 LYS A CA 1
ATOM 600 C C . LYS A 1 82 ? 15.055 -3.174 -37.337 1.00 86.69 82 LYS A C 1
ATOM 602 O O . LYS A 1 82 ? 14.500 -2.782 -38.357 1.00 86.69 82 LYS A O 1
ATOM 607 N N . GLU A 1 83 ? 15.877 -2.407 -36.624 1.00 84.75 83 GLU A N 1
ATOM 608 C CA . GLU A 1 83 ? 16.149 -1.013 -36.966 1.00 84.75 83 GLU A CA 1
ATOM 609 C C . GLU A 1 83 ? 16.797 -0.894 -38.348 1.00 84.75 83 GLU A C 1
ATOM 611 O O . GLU A 1 83 ? 16.276 -0.170 -39.190 1.00 84.75 83 GLU A O 1
ATOM 616 N N . MET A 1 84 ? 17.857 -1.659 -38.610 1.00 86.19 84 MET A N 1
ATOM 617 C CA . MET A 1 84 ? 18.596 -1.647 -39.878 1.00 86.19 84 MET A CA 1
ATOM 618 C C . MET A 1 84 ? 17.707 -1.983 -41.086 1.00 86.19 84 MET A C 1
ATOM 620 O O . MET A 1 84 ? 17.881 -1.412 -42.161 1.00 86.19 84 MET A O 1
ATOM 624 N N . VAL A 1 85 ? 16.708 -2.855 -40.901 1.00 81.81 85 VAL A N 1
ATOM 625 C CA . VAL A 1 85 ? 15.709 -3.190 -41.930 1.00 81.81 85 VAL A CA 1
ATOM 626 C C . VAL A 1 85 ? 14.639 -2.100 -42.058 1.00 81.81 85 VAL A C 1
ATOM 628 O O . VAL A 1 85 ? 14.243 -1.760 -43.169 1.00 81.81 85 VAL A O 1
ATOM 631 N N . THR A 1 86 ? 14.184 -1.515 -40.944 1.00 78.38 86 THR A N 1
ATOM 632 C CA . THR A 1 86 ? 13.152 -0.456 -40.955 1.00 78.38 86 THR A CA 1
ATOM 633 C C . THR A 1 86 ? 13.661 0.908 -41.418 1.00 78.38 86 THR A C 1
ATOM 635 O O . THR A 1 86 ? 12.908 1.650 -42.042 1.00 78.38 86 THR A O 1
ATOM 638 N N . LYS A 1 87 ? 14.920 1.249 -41.128 1.00 73.81 87 LYS A N 1
ATOM 639 C CA . LYS A 1 87 ? 15.553 2.504 -41.548 1.00 73.81 87 LYS A CA 1
ATOM 640 C C . LYS A 1 87 ? 16.234 2.406 -42.906 1.00 73.81 87 LYS A C 1
ATOM 642 O O . LYS A 1 87 ? 16.713 3.425 -43.385 1.00 73.81 87 LYS A O 1
ATOM 647 N N . GLY A 1 88 ? 16.249 1.218 -43.516 1.00 65.75 88 GLY A N 1
ATOM 648 C CA . GLY A 1 88 ? 16.734 1.010 -44.874 1.00 65.75 88 GLY A CA 1
ATOM 649 C C . GLY A 1 88 ? 18.101 1.645 -45.096 1.00 65.75 88 GLY A C 1
ATOM 650 O O . GLY A 1 88 ? 18.212 2.594 -45.868 1.00 65.75 88 GLY A O 1
ATOM 651 N N . MET A 1 89 ? 19.139 1.139 -44.423 1.00 62.09 89 MET A N 1
ATOM 652 C CA . MET A 1 89 ? 20.508 1.422 -44.862 1.00 62.09 89 MET A CA 1
ATOM 653 C C . MET A 1 89 ? 20.713 0.706 -46.198 1.00 62.09 89 MET A C 1
ATOM 655 O O . MET A 1 89 ? 20.973 -0.496 -46.240 1.00 62.09 89 MET A O 1
ATOM 659 N N . LYS A 1 90 ? 20.469 1.449 -47.277 1.00 58.09 90 LYS A N 1
ATOM 660 C CA . LYS A 1 90 ? 20.787 1.078 -48.651 1.00 58.09 90 LYS A CA 1
ATOM 661 C C . LYS A 1 90 ? 22.172 1.597 -49.007 1.00 58.09 90 LYS A C 1
ATOM 663 O O . LYS A 1 90 ? 22.493 2.722 -48.561 1.00 58.09 90 LYS A O 1
#

Secondary structure (DSSP, 8-state):
-----------------TTSPPPPHHHHHHHHH-SS-HHHHHHHHHHHHHHHHHHHHHHHHHHHHHHTS-SSHHHHHHHHHHHHHHTT--

Radius of gyration: 29.88 Å; Cα contacts (8 Å, |Δi|>4): 12; chains: 1; bounding box: 59×26×88 Å

pLDDT: mean 70.46, std 15.37, range [37.19, 92.06]

Solvent-accessible surface area (backbone atoms only — not comparable to full-atom values): 5768 Å² total; per-residue (Å²): 134,88,78,88,83,83,85,83,92,79,81,83,67,71,86,66,55,90,94,55,81,78,73,56,68,76,56,49,48,49,71,76,61,53,88,70,47,67,69,58,53,50,54,50,50,54,53,50,50,53,52,50,51,55,52,44,61,58,42,55,57,50,51,51,59,49,70,74,42,57,93,43,70,67,50,41,50,51,51,50,54,50,46,51,64,74,68,55,84,121

Sequence (90 aa):
MNGKSANGTAGGTLACIEGLPPLPKSLSGLLNSSGGSWREMERMYAKKTMIQDDLSRGRNNSDNLFANKPANLDAALALLRKEMVTKGMK

Mean predicted aligned error: 18.97 Å